Protein AF-A0AAE4U1C6-F1 (afdb_monomer_lite)

Sequence (103 aa):
MTTKTTTLTVAEIERAIVAALTETDPEASTMTKFLPIRRELERRPDVAYAAPVTALLSLWGRGEVEIVMVRGSAYVKLADTFDHTPDHPAAVARGEHRRLMAI

Secondary structure (DSSP, 8-state):
------PPPHHHHHHHHHHHHHHH-TT--SPEEHHHHHHHHHTSTTS-TTHHHHHHHHHHHTTSEEEEEETTEEEEEEPPGGGG-TT-HHHHHHT----SPP-

Structure (mmCIF, N/CA/C/O backbone):
data_AF-A0AAE4U1C6-F1
#
_entry.id   AF-A0AAE4U1C6-F1
#
loop_
_atom_site.group_PDB
_atom_site.id
_atom_site.type_symbol
_atom_site.label_atom_id
_atom_site.label_alt_id
_atom_site.label_comp_id
_atom_site.label_asym_id
_atom_site.label_entity_id
_atom_site.label_seq_id
_atom_site.pdbx_PDB_ins_code
_atom_site.Cartn_x
_atom_site.Cartn_y
_atom_site.Cartn_z
_atom_site.occupancy
_atom_site.B_iso_or_equiv
_atom_site.auth_seq_id
_atom_site.auth_comp_id
_atom_site.auth_asym_id
_atom_site.auth_atom_id
_atom_site.pdbx_PDB_model_num
ATOM 1 N N . MET A 1 1 ? -16.046 21.599 23.582 1.00 37.34 1 MET A N 1
ATOM 2 C CA . MET A 1 1 ? -16.059 21.238 22.149 1.00 37.34 1 MET A CA 1
ATOM 3 C C . MET A 1 1 ? -15.404 19.876 22.014 1.00 37.34 1 MET A C 1
ATOM 5 O O . MET A 1 1 ? -14.234 19.755 22.341 1.00 37.34 1 MET A O 1
ATOM 9 N N . THR A 1 2 ? -16.154 18.843 21.642 1.00 44.84 2 THR A N 1
ATOM 10 C CA . THR A 1 2 ? -15.613 17.506 21.376 1.00 44.84 2 THR A CA 1
ATOM 11 C C . THR A 1 2 ? -15.167 17.459 19.920 1.00 44.84 2 THR A C 1
ATOM 13 O O . THR A 1 2 ? -15.993 17.393 19.012 1.00 44.84 2 THR A O 1
ATOM 16 N N . THR A 1 3 ? -13.861 17.538 19.673 1.00 50.94 3 THR A N 1
ATOM 17 C CA . THR A 1 3 ? -13.297 17.205 18.363 1.00 50.94 3 THR A CA 1
ATOM 18 C C . THR A 1 3 ? -13.571 15.728 18.115 1.00 50.94 3 THR A C 1
ATOM 20 O O . THR A 1 3 ? -12.931 14.863 18.710 1.00 50.94 3 THR A O 1
ATOM 23 N N . LYS A 1 4 ? -14.578 15.424 17.291 1.00 54.56 4 LYS A N 1
ATOM 24 C CA . LYS A 1 4 ? -14.749 14.082 16.739 1.00 54.56 4 LYS A CA 1
ATOM 25 C C . LYS A 1 4 ? -13.543 13.824 15.845 1.00 54.56 4 LYS A C 1
ATOM 27 O O . LYS A 1 4 ? -13.462 14.377 14.754 1.00 54.56 4 LYS A O 1
ATOM 32 N N . THR A 1 5 ? -12.605 13.021 16.327 1.00 58.16 5 THR A N 1
ATOM 33 C CA . THR A 1 5 ? -11.571 12.425 15.485 1.00 58.16 5 THR A CA 1
ATOM 34 C C . THR A 1 5 ? -12.282 11.465 14.538 1.00 58.16 5 THR A C 1
ATOM 36 O O . THR A 1 5 ? -12.648 10.357 14.927 1.00 58.16 5 THR A O 1
ATOM 39 N N . THR A 1 6 ? -12.597 11.926 13.330 1.00 67.94 6 THR A N 1
ATOM 40 C CA . THR A 1 6 ? -13.151 11.064 12.286 1.00 67.94 6 THR A CA 1
ATOM 41 C C . THR A 1 6 ? -12.035 10.134 11.838 1.00 67.94 6 THR A C 1
ATOM 43 O O . THR A 1 6 ? -11.025 10.601 11.329 1.00 67.94 6 THR A O 1
ATOM 46 N N . THR A 1 7 ? -12.188 8.834 12.078 1.00 79.12 7 THR A N 1
ATOM 47 C CA . THR A 1 7 ? -11.254 7.818 11.585 1.00 79.12 7 THR A CA 1
ATOM 48 C C . THR A 1 7 ? -11.190 7.885 10.063 1.00 79.12 7 THR A C 1
ATOM 50 O O . THR A 1 7 ? -12.240 7.905 9.417 1.00 79.12 7 THR A O 1
ATOM 53 N N . LEU A 1 8 ? -9.981 7.894 9.498 1.00 82.81 8 LEU A N 1
ATOM 54 C CA . LEU A 1 8 ? -9.803 7.845 8.050 1.00 82.81 8 LEU A CA 1
ATOM 55 C C . LEU A 1 8 ? -10.414 6.559 7.500 1.00 82.81 8 LEU A C 1
ATOM 57 O O . LEU A 1 8 ? -10.202 5.454 8.012 1.00 82.81 8 LEU A O 1
ATOM 61 N N . THR A 1 9 ? -11.175 6.713 6.429 1.00 87.25 9 THR A N 1
ATOM 62 C CA . THR A 1 9 ? -11.723 5.596 5.670 1.00 87.25 9 THR A CA 1
ATOM 63 C C . THR A 1 9 ? -10.604 4.852 4.945 1.00 87.25 9 THR A C 1
ATOM 65 O O . THR A 1 9 ? -9.561 5.418 4.609 1.00 87.25 9 THR A O 1
ATOM 68 N N . VAL A 1 10 ? -10.836 3.575 4.632 1.00 86.00 10 VAL A N 1
ATOM 69 C CA . VAL A 1 10 ? -9.888 2.772 3.842 1.00 86.00 10 VAL A CA 1
ATOM 70 C C . VAL A 1 10 ? -9.546 3.469 2.520 1.00 86.00 10 VAL A C 1
ATOM 72 O O . VAL A 1 10 ? -8.376 3.546 2.175 1.00 86.00 10 VAL A O 1
ATOM 75 N N . ALA A 1 11 ? -10.523 4.080 1.844 1.00 88.38 11 ALA A N 1
ATOM 76 C CA . ALA A 1 11 ? -10.314 4.804 0.587 1.00 88.38 11 ALA A CA 1
ATOM 77 C C . ALA A 1 11 ? -9.428 6.061 0.727 1.00 88.38 11 ALA A C 1
ATOM 79 O O . ALA A 1 11 ? -8.754 6.469 -0.218 1.00 88.38 11 ALA A O 1
ATOM 80 N N . GLU A 1 12 ? -9.424 6.724 1.884 1.00 92.62 12 GLU A N 1
ATOM 81 C CA . GLU A 1 12 ? -8.506 7.844 2.142 1.00 92.62 12 GLU A CA 1
ATOM 82 C C . GLU A 1 12 ? -7.084 7.354 2.410 1.00 92.62 12 GLU A C 1
ATOM 84 O O . GLU A 1 12 ? -6.120 7.971 1.956 1.00 92.62 12 GLU A O 1
ATOM 89 N N . ILE A 1 13 ? -6.954 6.215 3.090 1.00 94.69 13 ILE A N 1
ATOM 90 C CA . ILE A 1 13 ? -5.664 5.568 3.332 1.00 94.69 13 ILE A CA 1
ATOM 91 C C . ILE A 1 13 ? -5.080 5.039 2.015 1.00 94.69 13 ILE A C 1
ATOM 93 O O . ILE A 1 13 ? -3.901 5.256 1.754 1.00 94.69 13 ILE A O 1
ATOM 97 N N . GLU A 1 14 ? -5.893 4.421 1.155 1.00 94.19 14 GLU A N 1
ATOM 98 C CA . GLU A 1 14 ? -5.497 4.001 -0.197 1.00 94.19 14 GLU A CA 1
ATOM 99 C C . GLU A 1 14 ? -4.958 5.185 -1.013 1.00 94.19 14 GLU A C 1
ATOM 101 O O . GLU A 1 14 ? -3.844 5.116 -1.531 1.00 94.19 14 GLU A O 1
ATOM 106 N N . ARG A 1 15 ? -5.687 6.312 -1.048 1.00 92.81 15 ARG A N 1
ATOM 107 C CA . ARG A 1 15 ? -5.229 7.540 -1.726 1.00 92.81 15 ARG A CA 1
ATOM 108 C C . ARG A 1 15 ? -3.902 8.056 -1.174 1.00 92.81 15 ARG A C 1
ATOM 110 O O . ARG A 1 15 ? -3.049 8.483 -1.946 1.00 92.81 15 ARG A O 1
ATOM 117 N N . ALA A 1 16 ? -3.713 8.003 0.142 1.00 94.12 16 ALA A N 1
ATOM 118 C CA . ALA A 1 16 ? -2.461 8.417 0.765 1.00 94.12 16 ALA A CA 1
ATOM 119 C C . ALA A 1 16 ? -1.289 7.479 0.417 1.00 94.12 16 ALA A C 1
ATOM 121 O O . ALA A 1 16 ? -0.168 7.954 0.251 1.00 94.12 16 ALA A O 1
ATOM 122 N N . ILE A 1 17 ? -1.534 6.170 0.274 1.00 93.81 17 ILE A N 1
ATOM 123 C CA . ILE A 1 17 ? -0.522 5.207 -0.188 1.00 93.81 17 ILE A CA 1
ATOM 124 C C . ILE A 1 17 ? -0.124 5.509 -1.634 1.00 93.81 17 ILE A C 1
ATOM 126 O O . ILE A 1 17 ? 1.067 5.598 -1.918 1.00 93.81 17 ILE A O 1
ATOM 130 N N . VAL A 1 18 ? -1.102 5.695 -2.526 1.00 92.31 18 VAL A N 1
ATOM 131 C CA . VAL A 1 18 ? -0.845 6.012 -3.941 1.00 92.31 18 VAL A CA 1
ATOM 132 C C . VAL A 1 18 ? -0.035 7.300 -4.063 1.00 92.31 18 VAL A C 1
ATOM 134 O O . VAL A 1 18 ? 1.006 7.290 -4.710 1.00 92.31 18 VAL A O 1
ATOM 137 N N . ALA A 1 19 ? -0.441 8.368 -3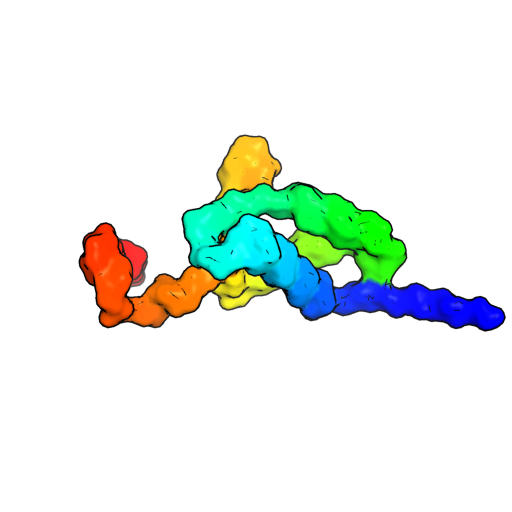.368 1.00 91.75 19 ALA A N 1
ATOM 138 C CA . ALA A 1 19 ? 0.296 9.631 -3.361 1.00 91.75 19 ALA A CA 1
ATOM 139 C C . ALA A 1 19 ? 1.747 9.456 -2.883 1.00 91.75 19 ALA A C 1
ATOM 141 O O . ALA A 1 19 ? 2.668 9.926 -3.542 1.00 91.75 19 ALA A O 1
ATOM 142 N N . ALA A 1 20 ? 1.968 8.716 -1.790 1.00 9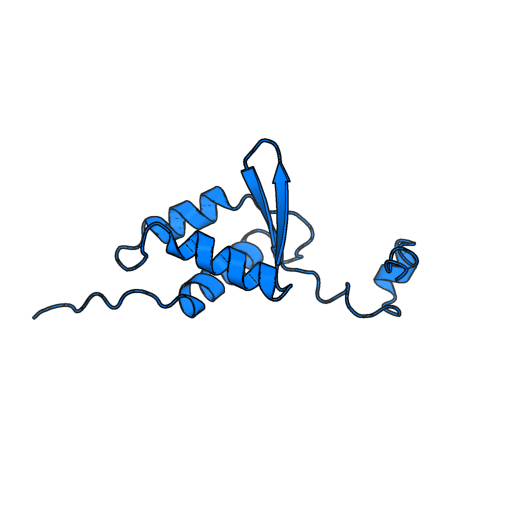2.31 20 ALA A N 1
ATOM 143 C CA . ALA A 1 20 ? 3.313 8.469 -1.272 1.00 92.31 20 ALA A CA 1
ATOM 144 C C . ALA A 1 20 ? 4.199 7.681 -2.255 1.00 92.31 20 ALA A C 1
ATOM 146 O O . ALA A 1 20 ? 5.401 7.938 -2.347 1.00 92.31 20 ALA A O 1
ATOM 147 N N . LEU A 1 21 ? 3.622 6.726 -2.993 1.00 89.00 21 LEU A N 1
ATOM 148 C CA . LEU A 1 21 ? 4.339 5.995 -4.039 1.00 89.00 21 LEU A CA 1
ATOM 149 C C . LEU A 1 21 ? 4.678 6.911 -5.222 1.00 89.00 21 LEU A C 1
ATOM 151 O O . LEU A 1 21 ? 5.828 6.918 -5.647 1.00 89.00 21 LEU A O 1
ATOM 155 N N . THR A 1 22 ? 3.728 7.728 -5.691 1.00 87.00 22 THR A N 1
ATOM 156 C CA . THR A 1 22 ? 3.955 8.700 -6.775 1.00 87.00 22 THR A CA 1
ATOM 157 C C . THR A 1 22 ? 5.007 9.748 -6.410 1.00 87.00 22 THR A C 1
ATOM 159 O O . THR A 1 22 ? 5.812 10.126 -7.251 1.00 87.00 22 THR A O 1
ATOM 162 N N . GLU A 1 23 ? 5.030 10.226 -5.165 1.00 86.38 23 GLU A N 1
ATOM 163 C CA . GLU A 1 23 ? 6.042 11.184 -4.701 1.00 86.38 23 GLU A CA 1
ATOM 164 C C . GLU A 1 23 ? 7.439 10.559 -4.606 1.00 86.38 23 GLU A C 1
ATOM 166 O O . GLU A 1 23 ? 8.435 11.228 -4.879 1.00 86.38 23 GLU A O 1
ATOM 171 N N . THR A 1 24 ? 7.519 9.284 -4.211 1.00 84.06 24 THR A N 1
ATOM 172 C CA . THR A 1 24 ? 8.801 8.576 -4.070 1.00 84.06 24 THR A CA 1
ATOM 173 C C . THR A 1 24 ? 9.380 8.183 -5.426 1.00 84.06 24 THR A C 1
ATOM 175 O O . THR A 1 24 ? 10.596 8.227 -5.608 1.00 84.06 24 THR A O 1
ATOM 178 N N . ASP A 1 25 ? 8.518 7.805 -6.366 1.00 75.31 25 ASP A N 1
ATOM 179 C CA . ASP A 1 25 ? 8.902 7.394 -7.708 1.00 75.31 25 ASP A CA 1
ATOM 180 C C . ASP A 1 25 ? 7.855 7.844 -8.743 1.00 75.31 25 ASP A C 1
ATOM 182 O O . ASP A 1 25 ? 6.937 7.088 -9.082 1.00 75.31 25 ASP A O 1
ATOM 186 N N . PRO A 1 26 ? 7.981 9.082 -9.256 1.00 71.00 26 PRO A N 1
ATOM 187 C CA . PRO A 1 26 ? 7.026 9.654 -10.205 1.00 71.00 26 PRO A CA 1
ATOM 188 C C . PRO A 1 26 ? 6.920 8.882 -11.521 1.00 71.00 26 PRO A C 1
ATOM 190 O O . PRO A 1 26 ? 5.896 8.967 -12.196 1.00 71.00 26 PRO A O 1
ATOM 193 N N . GLU A 1 27 ? 7.974 8.154 -11.897 1.00 68.88 27 GLU A N 1
ATOM 194 C CA . GLU A 1 27 ? 8.026 7.371 -13.133 1.00 68.88 27 GLU A CA 1
ATOM 195 C C . GLU A 1 27 ? 7.534 5.929 -12.942 1.00 68.88 27 GLU A C 1
ATOM 197 O O . GLU A 1 27 ? 7.451 5.196 -13.922 1.00 68.88 27 GLU A O 1
ATOM 202 N N . ALA A 1 28 ? 7.223 5.515 -11.705 1.00 69.50 28 ALA A N 1
ATOM 203 C CA . ALA A 1 28 ? 6.879 4.136 -11.334 1.00 69.50 28 ALA A CA 1
ATOM 204 C C . ALA A 1 28 ? 7.916 3.077 -11.786 1.00 69.50 28 ALA A C 1
ATOM 206 O O . ALA A 1 28 ? 7.621 1.883 -11.877 1.00 69.50 28 ALA A O 1
ATOM 207 N N . SER A 1 29 ? 9.157 3.508 -12.021 1.00 68.69 29 SER A N 1
ATOM 208 C CA . SER A 1 29 ? 10.258 2.704 -12.561 1.00 68.69 29 SER A CA 1
ATOM 209 C C . SER A 1 29 ? 10.877 1.737 -11.540 1.00 68.69 29 SER A C 1
ATOM 211 O O . SER A 1 29 ? 11.635 0.832 -11.899 1.00 68.69 29 SER A O 1
ATOM 213 N N . THR A 1 30 ? 10.608 1.929 -10.251 1.00 80.00 30 THR A N 1
ATOM 214 C CA . THR A 1 30 ? 11.291 1.289 -9.127 1.00 80.00 30 THR A CA 1
ATOM 215 C C . THR A 1 30 ? 10.325 0.885 -8.017 1.00 80.00 30 THR A C 1
ATOM 217 O O . THR A 1 30 ? 9.320 1.528 -7.727 1.00 80.00 30 THR A O 1
ATOM 220 N N . MET A 1 31 ? 10.639 -0.220 -7.336 1.00 83.44 31 MET A N 1
ATOM 221 C CA . MET A 1 31 ? 9.840 -0.648 -6.192 1.00 83.44 31 MET A CA 1
ATOM 222 C C . MET A 1 31 ? 10.247 0.090 -4.916 1.00 83.44 31 MET A C 1
ATOM 224 O O . MET A 1 31 ? 11.400 0.038 -4.481 1.00 83.44 31 MET A O 1
ATOM 228 N N . THR A 1 32 ? 9.267 0.690 -4.250 1.00 90.00 32 THR A N 1
ATOM 229 C CA . THR A 1 32 ? 9.428 1.424 -2.995 1.00 90.00 32 THR A CA 1
ATOM 230 C C . THR A 1 32 ? 9.149 0.523 -1.798 1.00 90.00 32 THR A C 1
ATOM 232 O O . THR A 1 32 ? 8.175 -0.224 -1.753 1.00 90.00 32 THR A O 1
ATOM 235 N N . LYS A 1 33 ? 9.990 0.582 -0.765 1.00 93.50 33 LYS A N 1
ATOM 236 C CA . LYS A 1 33 ? 9.737 -0.166 0.474 1.00 93.50 33 LYS A CA 1
ATOM 237 C C . LYS A 1 33 ? 8.472 0.374 1.151 1.00 93.50 33 LYS A C 1
ATOM 239 O O . LYS A 1 33 ? 8.389 1.567 1.416 1.00 93.50 33 LYS A O 1
ATOM 244 N N . PHE A 1 34 ? 7.528 -0.493 1.517 1.00 95.12 34 PHE A N 1
ATOM 245 C CA . PHE A 1 34 ? 6.249 -0.052 2.099 1.00 95.12 34 PHE A CA 1
ATOM 246 C C . PHE A 1 34 ? 6.339 0.361 3.574 1.00 95.12 34 PHE A C 1
ATOM 248 O O . PHE A 1 34 ? 5.550 1.169 4.053 1.00 95.12 34 PHE A O 1
ATOM 255 N N . LEU A 1 35 ? 7.297 -0.188 4.327 1.00 94.94 35 LEU A N 1
ATOM 256 C CA . LEU A 1 35 ? 7.389 0.036 5.775 1.00 94.94 35 LEU A CA 1
ATOM 257 C C . LEU A 1 35 ? 7.459 1.530 6.178 1.00 94.94 35 LEU A C 1
ATOM 259 O O . LEU A 1 35 ? 6.775 1.892 7.136 1.00 94.94 35 LEU A O 1
ATOM 263 N N . PRO A 1 36 ? 8.239 2.400 5.505 1.00 95.12 36 PRO A N 1
ATOM 264 C CA . PRO A 1 36 ? 8.202 3.843 5.748 1.00 95.12 36 PRO A CA 1
ATOM 265 C C . PRO A 1 36 ? 6.810 4.461 5.560 1.00 95.12 36 PRO A C 1
ATOM 267 O O . PRO A 1 36 ? 6.351 5.164 6.455 1.00 95.12 36 PRO A O 1
ATOM 270 N N . ILE A 1 37 ? 6.115 4.135 4.463 1.00 95.00 37 ILE A N 1
ATOM 271 C CA . ILE A 1 37 ? 4.758 4.629 4.162 1.00 95.00 37 ILE A CA 1
ATOM 272 C C . ILE A 1 37 ? 3.781 4.179 5.253 1.00 95.00 37 ILE A C 1
ATOM 274 O O . ILE A 1 37 ? 3.049 4.987 5.821 1.00 95.00 37 ILE A O 1
ATOM 278 N N . ARG A 1 38 ? 3.826 2.892 5.616 1.00 94.56 38 ARG A N 1
ATOM 279 C CA . ARG A 1 38 ? 3.016 2.323 6.698 1.00 94.56 38 ARG A CA 1
ATOM 280 C C . ARG A 1 38 ? 3.223 3.068 8.016 1.00 94.56 38 ARG A C 1
ATOM 282 O O . ARG A 1 38 ? 2.247 3.461 8.643 1.00 94.56 38 ARG A O 1
ATOM 289 N N . ARG A 1 39 ? 4.480 3.263 8.429 1.00 94.69 39 ARG A N 1
ATOM 290 C CA . ARG A 1 39 ? 4.808 3.951 9.688 1.00 94.69 39 ARG A CA 1
ATOM 291 C C . ARG A 1 39 ? 4.322 5.394 9.695 1.00 94.69 39 ARG A C 1
ATOM 293 O O . ARG A 1 39 ? 3.911 5.873 10.743 1.00 94.69 39 ARG A O 1
ATOM 300 N N . GLU A 1 40 ? 4.382 6.076 8.557 1.00 94.12 40 GLU A N 1
ATOM 301 C CA . GLU A 1 40 ? 3.883 7.445 8.450 1.00 94.12 40 GLU A CA 1
ATOM 302 C C . GLU A 1 40 ? 2.360 7.510 8.592 1.00 94.12 40 GLU A C 1
ATOM 304 O O . GLU A 1 40 ? 1.839 8.361 9.307 1.00 94.12 40 GLU A O 1
ATOM 309 N N . LEU A 1 41 ? 1.639 6.563 7.992 1.00 93.31 41 LEU A N 1
ATOM 310 C CA . LEU A 1 41 ? 0.188 6.468 8.144 1.00 93.31 41 LEU A CA 1
ATOM 311 C C . LEU A 1 41 ? -0.216 6.106 9.580 1.00 93.31 41 LEU A C 1
ATOM 313 O O . LEU A 1 41 ? -1.108 6.739 10.129 1.00 93.31 41 LEU A O 1
ATOM 317 N N . GLU A 1 42 ? 0.465 5.149 10.215 1.00 92.38 42 GLU A N 1
ATOM 318 C CA . GLU A 1 42 ? 0.196 4.724 11.602 1.00 92.38 42 GLU A CA 1
ATOM 319 C C . GLU A 1 42 ? 0.472 5.814 12.654 1.00 92.38 42 GLU A C 1
ATOM 321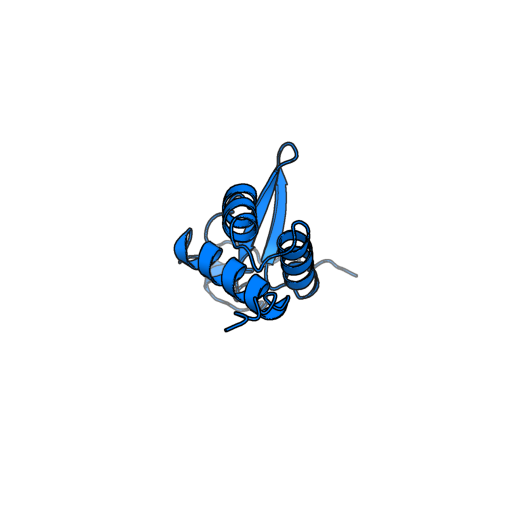 O O . GLU A 1 42 ? -0.033 5.721 13.771 1.00 92.38 42 GLU A O 1
ATOM 326 N N . ARG A 1 43 ? 1.269 6.845 12.334 1.00 92.00 43 ARG A N 1
ATOM 327 C CA . ARG A 1 43 ? 1.474 8.005 13.223 1.00 92.00 43 ARG A CA 1
ATOM 328 C C . ARG A 1 43 ? 0.255 8.914 13.297 1.00 92.00 43 ARG A C 1
ATOM 330 O O . ARG A 1 43 ? 0.160 9.714 14.230 1.00 92.00 43 ARG A O 1
ATOM 337 N N . ARG A 1 44 ? -0.643 8.840 12.314 1.00 90.25 44 ARG A N 1
ATOM 338 C CA . ARG A 1 44 ? -1.819 9.700 12.265 1.00 90.25 44 ARG A CA 1
ATOM 339 C C . ARG A 1 44 ? -2.845 9.202 13.293 1.00 90.25 44 ARG A C 1
ATOM 341 O O . ARG A 1 44 ? -3.177 8.017 13.291 1.00 90.25 44 ARG A O 1
ATOM 348 N N . PRO A 1 45 ? -3.348 10.072 14.188 1.00 87.06 45 PRO A N 1
ATOM 349 C CA . PRO A 1 45 ? -4.206 9.664 15.307 1.00 87.06 45 PRO A CA 1
ATOM 350 C C . PRO A 1 45 ? -5.569 9.097 14.870 1.00 87.06 45 PRO A C 1
ATOM 352 O O . PRO A 1 45 ? -6.282 8.499 15.672 1.00 87.06 45 PRO A O 1
ATOM 355 N N . ASP A 1 46 ? -5.93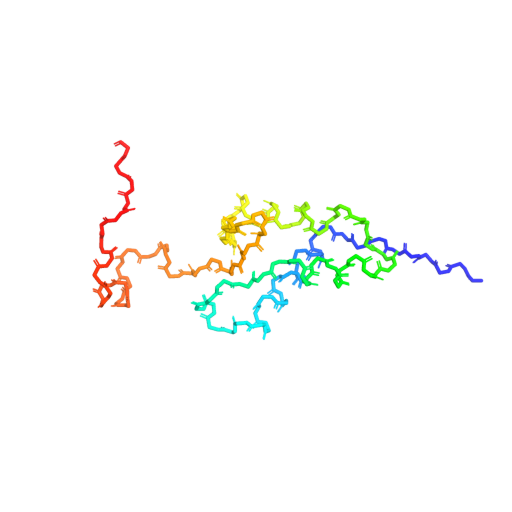5 9.298 13.609 1.00 89.75 46 ASP A N 1
ATOM 356 C CA . ASP A 1 46 ? -7.151 8.860 12.930 1.00 89.75 46 ASP A CA 1
ATOM 357 C C . ASP A 1 46 ? -6.964 7.583 12.086 1.00 89.75 46 ASP A C 1
ATOM 359 O O . ASP A 1 46 ? -7.913 7.146 11.432 1.00 89.75 46 ASP A O 1
ATOM 363 N N . VAL A 1 47 ? -5.785 6.947 12.119 1.00 89.31 47 VAL A N 1
ATOM 364 C CA . VAL A 1 47 ? -5.490 5.695 11.400 1.00 89.31 47 VAL A CA 1
ATOM 365 C C . VAL A 1 47 ? -5.311 4.541 12.382 1.00 89.31 47 VAL A C 1
ATOM 367 O O . VAL A 1 47 ? -4.430 4.544 13.238 1.00 89.31 47 VAL A O 1
ATOM 370 N N . ALA A 1 48 ? -6.121 3.492 12.234 1.00 88.94 48 ALA A N 1
ATOM 371 C CA . ALA A 1 48 ? -5.946 2.269 13.011 1.00 88.94 48 ALA A CA 1
ATOM 372 C C . ALA A 1 48 ? -4.685 1.497 12.572 1.00 88.94 48 ALA A C 1
ATOM 374 O O . ALA A 1 48 ? -4.389 1.406 11.382 1.00 88.94 48 ALA A O 1
ATOM 375 N N . TYR A 1 49 ? -4.000 0.851 13.522 1.00 82.25 49 TYR A N 1
ATOM 376 C CA . TYR A 1 49 ? -2.713 0.155 13.329 1.00 82.25 49 TYR A CA 1
ATOM 377 C C . TYR A 1 49 ? -2.669 -0.853 12.157 1.00 82.25 49 TYR A C 1
ATOM 379 O O . TYR A 1 49 ? -1.626 -1.058 11.549 1.00 82.25 49 TYR A O 1
ATOM 387 N N . ALA A 1 50 ? -3.790 -1.485 11.796 1.00 88.00 50 ALA A N 1
ATOM 388 C CA . ALA A 1 50 ? -3.847 -2.438 10.680 1.00 88.00 50 ALA A CA 1
ATOM 389 C C . ALA A 1 50 ? -4.360 -1.832 9.360 1.00 88.00 50 ALA A C 1
ATOM 391 O O . ALA A 1 50 ? -4.219 -2.449 8.303 1.00 88.00 50 ALA A O 1
ATOM 392 N N . ALA A 1 51 ? -4.945 -0.633 9.396 1.00 92.56 51 ALA A N 1
ATOM 393 C CA . ALA A 1 51 ? -5.647 -0.056 8.255 1.00 92.56 51 ALA A CA 1
ATOM 394 C C . ALA A 1 51 ? -4.749 0.194 7.024 1.00 92.56 51 ALA A C 1
ATOM 396 O O . ALA A 1 51 ? -5.210 -0.091 5.918 1.00 92.56 51 ALA A O 1
ATOM 397 N N . PRO A 1 52 ? -3.469 0.610 7.156 1.00 94.50 52 PRO A N 1
ATOM 398 C CA . PRO A 1 52 ? -2.573 0.743 6.003 1.00 94.50 52 PRO A CA 1
ATOM 399 C C . PRO A 1 52 ? -2.296 -0.575 5.280 1.00 94.50 52 PRO A C 1
ATOM 401 O O . PRO A 1 52 ? -2.188 -0.596 4.058 1.00 94.50 52 PRO A O 1
ATOM 404 N N . VAL A 1 53 ? -2.195 -1.686 6.018 1.00 94.38 53 VAL A N 1
ATOM 405 C CA . VAL A 1 53 ? -1.987 -3.010 5.413 1.00 94.38 53 VAL A CA 1
ATOM 406 C C . VAL A 1 53 ? -3.247 -3.450 4.676 1.00 94.38 53 VAL A C 1
ATOM 408 O O . VAL A 1 53 ? -3.151 -3.905 3.541 1.00 94.38 53 VAL A O 1
ATOM 411 N N . THR A 1 54 ? -4.423 -3.263 5.280 1.00 94.00 54 THR A N 1
ATOM 412 C CA . THR A 1 54 ? -5.703 -3.556 4.621 1.00 94.00 54 THR A CA 1
ATOM 413 C C . THR A 1 54 ? -5.869 -2.745 3.337 1.00 94.00 54 THR A C 1
ATOM 415 O O . THR A 1 54 ? -6.205 -3.315 2.307 1.00 94.00 54 THR A O 1
ATOM 418 N N . ALA A 1 55 ? -5.575 -1.442 3.370 1.00 94.62 55 ALA A N 1
ATOM 419 C CA . ALA A 1 55 ? -5.625 -0.574 2.194 1.00 94.62 55 ALA A CA 1
ATOM 420 C C . ALA A 1 55 ? -4.654 -1.029 1.089 1.00 94.62 55 ALA A C 1
ATOM 422 O O . ALA A 1 55 ? -5.038 -1.111 -0.076 1.00 94.62 55 ALA A O 1
ATOM 423 N N . LEU A 1 56 ? -3.418 -1.396 1.447 1.00 94.38 56 LEU A N 1
ATOM 424 C CA . LEU A 1 56 ? -2.448 -1.922 0.485 1.00 94.38 56 LEU A CA 1
ATOM 425 C C . LEU A 1 56 ? -2.934 -3.224 -0.176 1.00 94.38 56 LEU A C 1
ATOM 427 O O . LEU A 1 56 ? -2.812 -3.381 -1.388 1.00 94.38 56 LEU A O 1
ATOM 431 N N . LEU A 1 57 ? -3.490 -4.153 0.606 1.00 91.81 57 LEU A N 1
ATOM 432 C CA . LEU A 1 57 ? -4.017 -5.415 0.078 1.00 91.81 57 LEU A CA 1
ATOM 433 C C . LEU A 1 57 ? -5.244 -5.200 -0.815 1.00 91.81 57 LEU A C 1
ATOM 435 O O . LEU A 1 57 ? -5.397 -5.909 -1.806 1.00 91.81 57 LEU A O 1
ATOM 439 N N . SER A 1 58 ? -6.085 -4.213 -0.501 1.00 91.00 58 SER A N 1
ATOM 440 C CA . SER A 1 58 ? -7.204 -3.815 -1.357 1.00 91.00 58 SER A CA 1
ATOM 441 C C . SER A 1 58 ? -6.732 -3.273 -2.709 1.00 91.00 58 SER A C 1
ATOM 443 O O . SER A 1 58 ? -7.258 -3.696 -3.736 1.00 91.00 58 SER A O 1
ATOM 445 N N . LEU A 1 59 ? -5.717 -2.398 -2.729 1.00 90.44 59 LEU A N 1
ATOM 446 C CA . LEU A 1 59 ? -5.103 -1.900 -3.970 1.00 90.44 59 LEU A CA 1
ATOM 447 C C . LEU A 1 59 ? -4.513 -3.044 -4.803 1.00 90.44 59 LEU A C 1
ATOM 449 O O . LEU A 1 59 ? -4.722 -3.111 -6.013 1.00 90.44 59 LEU A O 1
ATOM 453 N N . TRP A 1 60 ? -3.818 -3.978 -4.151 1.00 87.81 60 TRP A N 1
ATOM 454 C CA . TRP A 1 60 ? -3.232 -5.138 -4.822 1.00 87.81 60 TRP A CA 1
ATOM 455 C C . TRP A 1 60 ? -4.298 -6.076 -5.393 1.00 87.81 60 TRP A C 1
ATOM 457 O O . TRP A 1 60 ? -4.187 -6.511 -6.535 1.00 87.81 60 TRP A O 1
ATOM 467 N N . GLY A 1 61 ? -5.374 -6.329 -4.643 1.00 83.81 61 GLY A N 1
ATOM 468 C CA . GLY A 1 61 ? -6.505 -7.130 -5.114 1.00 83.81 61 GLY A CA 1
ATOM 469 C C . GLY A 1 61 ? -7.217 -6.533 -6.333 1.00 83.81 61 GLY A C 1
ATOM 470 O O . GLY A 1 61 ? -7.838 -7.275 -7.090 1.00 83.81 61 GLY A O 1
ATOM 471 N N . ARG A 1 62 ? -7.105 -5.214 -6.545 1.00 88.38 62 ARG A N 1
ATOM 472 C CA . ARG A 1 62 ? -7.614 -4.508 -7.734 1.00 88.38 62 ARG A CA 1
ATOM 473 C C . ARG A 1 62 ? -6.574 -4.345 -8.848 1.00 88.38 62 ARG A C 1
ATOM 475 O O . ARG A 1 62 ? -6.909 -3.802 -9.893 1.00 88.38 62 ARG A O 1
ATOM 482 N N . GLY A 1 63 ? -5.343 -4.814 -8.642 1.00 84.38 63 GLY A N 1
ATOM 483 C CA . GLY A 1 63 ? -4.255 -4.690 -9.612 1.00 84.38 63 GLY A CA 1
ATOM 484 C C . GLY A 1 63 ? -3.696 -3.272 -9.758 1.00 84.38 63 GLY A C 1
ATOM 485 O O . GLY A 1 63 ? -2.996 -3.008 -10.723 1.00 84.38 63 GLY A O 1
ATOM 486 N N . GLU A 1 64 ? -3.979 -2.358 -8.825 1.00 88.56 64 GLU A N 1
ATOM 487 C CA . GLU A 1 64 ? -3.483 -0.970 -8.882 1.00 88.56 64 GLU A CA 1
ATOM 488 C C . GLU A 1 64 ? -2.025 -0.841 -8.414 1.00 88.56 64 GLU A C 1
ATOM 490 O O . GLU A 1 64 ? -1.349 0.151 -8.689 1.00 88.56 64 GLU A O 1
ATOM 495 N N . VAL A 1 65 ? -1.532 -1.841 -7.682 1.00 87.94 65 VAL A N 1
ATOM 496 C CA . VAL A 1 65 ? -0.156 -1.903 -7.187 1.00 87.94 65 VAL A CA 1
ATOM 497 C C . VAL A 1 65 ? 0.411 -3.298 -7.365 1.00 87.94 65 VAL A C 1
ATOM 499 O O . VAL A 1 65 ? -0.294 -4.299 -7.231 1.00 87.94 65 VAL A O 1
ATOM 502 N N . GLU A 1 66 ? 1.717 -3.366 -7.573 1.00 86.75 66 GLU A N 1
ATOM 503 C CA . GLU A 1 66 ? 2.477 -4.607 -7.522 1.00 86.75 66 GLU A CA 1
ATOM 504 C C . GLU A 1 66 ? 3.199 -4.716 -6.181 1.00 86.75 66 GLU A C 1
ATOM 506 O O . GLU A 1 66 ? 3.780 -3.740 -5.704 1.00 86.75 66 GLU A O 1
ATOM 511 N N . ILE A 1 67 ? 3.196 -5.910 -5.581 1.00 88.94 67 ILE A N 1
ATOM 512 C CA . ILE A 1 67 ? 3.860 -6.179 -4.301 1.00 88.94 67 ILE A CA 1
ATOM 513 C C . ILE A 1 67 ? 4.843 -7.335 -4.466 1.00 88.94 67 ILE A C 1
ATOM 515 O O . ILE A 1 67 ? 4.468 -8.432 -4.876 1.00 88.94 67 ILE A O 1
ATOM 519 N N . VAL A 1 68 ? 6.092 -7.118 -4.062 1.00 86.00 68 VAL A N 1
ATOM 520 C CA . VAL A 1 68 ? 7.129 -8.152 -3.979 1.00 86.00 68 VAL A CA 1
ATOM 521 C C . VAL A 1 68 ? 7.674 -8.212 -2.558 1.00 86.00 68 VAL A C 1
ATOM 523 O O . VAL A 1 68 ? 7.966 -7.196 -1.926 1.00 86.00 68 VAL A O 1
ATOM 526 N N . MET A 1 69 ? 7.844 -9.429 -2.047 1.00 87.88 69 MET A N 1
ATOM 527 C CA . MET A 1 69 ? 8.442 -9.670 -0.738 1.00 87.88 69 MET A CA 1
ATOM 528 C C . MET A 1 69 ? 9.937 -9.954 -0.885 1.00 87.88 69 MET A C 1
ATOM 530 O O . MET A 1 69 ? 10.331 -10.970 -1.452 1.00 87.88 69 MET A O 1
ATOM 534 N N . VAL A 1 70 ? 10.785 -9.095 -0.316 1.00 83.44 70 VAL A N 1
ATOM 535 C CA . VAL A 1 70 ? 12.245 -9.275 -0.300 1.00 83.44 70 VAL A CA 1
ATOM 536 C C . VAL A 1 70 ? 12.727 -9.316 1.142 1.00 83.44 70 VAL A C 1
ATOM 538 O O . VAL A 1 70 ? 12.585 -8.341 1.881 1.00 83.44 70 VAL A O 1
ATOM 541 N N . ARG A 1 71 ? 13.299 -10.454 1.563 1.00 88.12 71 ARG A N 1
ATOM 542 C CA . ARG A 1 71 ? 13.826 -10.668 2.929 1.00 88.12 71 ARG A CA 1
ATOM 543 C C . ARG A 1 71 ? 12.834 -10.242 4.030 1.00 88.12 71 ARG A C 1
ATOM 545 O O . ARG A 1 71 ? 13.200 -9.558 4.981 1.00 88.12 71 ARG A O 1
ATOM 552 N N . GLY A 1 72 ? 11.557 -10.595 3.865 1.00 83.44 72 GLY A N 1
ATOM 553 C CA . GLY A 1 72 ? 10.488 -10.264 4.818 1.00 83.44 72 GLY A CA 1
ATOM 554 C C . GLY A 1 72 ? 10.004 -8.808 4.785 1.00 83.44 72 GLY A C 1
ATOM 555 O O . GLY A 1 72 ? 9.169 -8.430 5.599 1.00 83.44 72 GLY A O 1
ATOM 556 N N . SER A 1 73 ? 10.496 -7.982 3.858 1.00 84.56 73 SER A N 1
ATOM 557 C CA . SER A 1 73 ? 9.998 -6.623 3.624 1.00 84.56 73 SER A CA 1
ATOM 558 C C . SER A 1 73 ? 9.147 -6.566 2.358 1.00 84.56 73 SER A C 1
ATOM 560 O O . SER A 1 73 ? 9.554 -7.093 1.327 1.00 84.56 73 SER A O 1
ATOM 562 N N . ALA A 1 74 ? 8.000 -5.889 2.433 1.00 89.50 74 ALA A N 1
ATOM 563 C CA . ALA A 1 74 ? 7.176 -5.587 1.268 1.00 89.50 74 ALA A CA 1
ATOM 564 C C . ALA A 1 74 ? 7.756 -4.398 0.490 1.00 89.50 74 ALA A C 1
ATOM 566 O O . ALA A 1 74 ? 8.004 -3.328 1.064 1.00 89.50 74 ALA A O 1
ATOM 567 N N . TYR A 1 75 ? 7.954 -4.609 -0.804 1.00 89.31 75 TYR A N 1
ATOM 568 C CA . TYR A 1 75 ? 8.312 -3.611 -1.801 1.00 89.31 75 TYR A CA 1
ATOM 569 C C . TYR A 1 75 ? 7.134 -3.458 -2.753 1.00 89.31 75 TYR A C 1
ATOM 571 O O . TYR A 1 75 ? 6.552 -4.456 -3.172 1.00 89.31 75 TYR A O 1
ATOM 579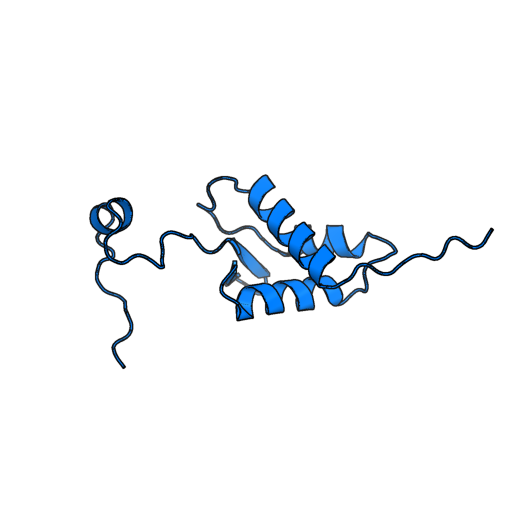 N N . VAL A 1 76 ? 6.757 -2.218 -3.032 1.00 90.88 76 VAL A N 1
ATOM 580 C CA . VAL A 1 76 ? 5.513 -1.857 -3.702 1.00 90.88 76 VAL A CA 1
ATOM 581 C C . VAL A 1 76 ? 5.811 -0.809 -4.761 1.00 90.88 76 VAL A C 1
ATOM 583 O O . VAL A 1 76 ? 6.561 0.129 -4.497 1.00 90.88 76 VAL A O 1
ATOM 586 N N . LYS A 1 77 ? 5.216 -0.949 -5.939 1.00 88.44 77 LYS A N 1
ATOM 587 C CA . LYS A 1 77 ? 5.128 0.124 -6.935 1.00 88.44 77 LYS A CA 1
ATOM 588 C C . LYS A 1 77 ? 3.692 0.234 -7.428 1.00 88.44 77 LYS A C 1
ATOM 590 O O . LYS A 1 77 ? 2.911 -0.705 -7.255 1.00 88.44 77 LYS A O 1
ATOM 595 N N . LEU A 1 78 ? 3.349 1.375 -8.015 1.00 87.25 78 LEU A N 1
ATOM 596 C CA . LEU A 1 78 ? 2.114 1.479 -8.787 1.00 87.25 78 LEU A CA 1
ATOM 597 C C . LEU A 1 78 ? 2.211 0.515 -9.970 1.00 87.25 78 LEU A C 1
ATOM 599 O O . LEU A 1 78 ? 3.292 0.352 -10.540 1.00 87.25 78 LEU A O 1
ATOM 603 N N . ALA A 1 79 ? 1.110 -0.160 -10.284 1.00 81.31 79 ALA A N 1
ATOM 604 C CA . ALA A 1 79 ? 1.056 -0.957 -11.496 1.00 81.31 79 ALA A CA 1
ATOM 605 C C . ALA A 1 79 ? 1.211 -0.009 -12.689 1.00 81.31 79 ALA A C 1
ATOM 607 O O . ALA A 1 79 ? 0.554 1.035 -12.754 1.00 81.31 79 ALA A O 1
ATOM 608 N N . ASP A 1 80 ? 2.101 -0.354 -13.614 1.00 67.31 80 ASP A N 1
ATOM 609 C CA . ASP A 1 80 ? 2.239 0.416 -14.836 1.00 67.31 80 ASP A CA 1
ATOM 610 C C . ASP A 1 80 ? 0.932 0.286 -15.622 1.00 67.31 80 ASP A C 1
ATOM 612 O O . ASP A 1 80 ? 0.534 -0.808 -16.023 1.00 67.31 80 ASP A O 1
ATOM 616 N N . THR A 1 81 ? 0.284 1.409 -15.935 1.00 51.16 81 THR A N 1
ATOM 617 C CA . THR A 1 81 ? -0.849 1.431 -16.882 1.00 51.16 81 THR A CA 1
ATOM 618 C C . THR A 1 81 ? -0.484 0.806 -18.246 1.00 51.16 81 THR A C 1
ATOM 620 O O . THR A 1 81 ? -1.360 0.525 -19.061 1.00 51.16 81 THR A O 1
ATOM 623 N N . PHE A 1 82 ? 0.813 0.591 -18.505 1.00 43.94 82 PHE A N 1
ATOM 624 C CA . PHE A 1 82 ? 1.385 0.032 -19.726 1.00 43.94 82 PHE A CA 1
ATOM 625 C C . PHE A 1 82 ? 1.260 -1.492 -19.858 1.00 43.94 82 PHE A C 1
ATOM 627 O O . PHE A 1 82 ? 1.217 -1.973 -20.991 1.00 43.94 82 PHE A O 1
ATOM 634 N N . ASP A 1 83 ? 1.124 -2.245 -18.762 1.00 46.31 83 ASP A N 1
ATOM 635 C CA . ASP A 1 83 ? 1.078 -3.720 -18.806 1.00 46.31 83 ASP A CA 1
ATOM 636 C C . ASP A 1 83 ? -0.255 -4.283 -19.330 1.00 46.31 83 ASP A C 1
ATOM 638 O O . ASP A 1 83 ? -0.402 -5.486 -19.560 1.00 46.31 83 ASP A O 1
ATOM 642 N N . HIS A 1 84 ? -1.240 -3.416 -19.576 1.00 45.31 84 HIS A N 1
ATOM 643 C CA . HIS A 1 84 ? -2.568 -3.811 -20.046 1.00 45.31 84 HIS A CA 1
ATOM 644 C C . HIS A 1 84 ? -2.812 -3.595 -21.545 1.00 45.31 84 HIS A C 1
ATOM 646 O O . HIS A 1 84 ? -3.885 -3.961 -22.028 1.00 45.31 84 HIS A O 1
ATOM 652 N N . THR A 1 85 ? -1.843 -3.064 -22.306 1.00 38.84 85 THR A N 1
ATOM 653 C CA . THR A 1 85 ? -2.013 -2.860 -23.759 1.00 38.84 85 THR A CA 1
ATOM 654 C C . THR A 1 85 ? -0.942 -3.618 -24.552 1.00 38.84 85 THR A C 1
ATOM 656 O O . THR A 1 85 ? 0.187 -3.137 -24.653 1.00 38.84 85 THR A O 1
ATOM 659 N N . PRO A 1 86 ? -1.264 -4.786 -25.145 1.00 44.44 86 PRO A N 1
ATOM 660 C CA . PRO A 1 86 ? -0.284 -5.650 -25.815 1.00 44.44 86 PRO A CA 1
ATOM 661 C C . PRO A 1 86 ? 0.421 -5.028 -27.041 1.00 44.44 86 PRO A C 1
ATOM 663 O O . PRO A 1 86 ? 1.426 -5.575 -27.489 1.00 44.44 86 PRO A O 1
ATOM 666 N N . ASP A 1 87 ? -0.045 -3.876 -27.540 1.00 42.50 87 ASP A N 1
ATOM 667 C CA . ASP A 1 87 ? 0.497 -3.189 -28.725 1.00 42.50 87 ASP A CA 1
ATOM 668 C C . ASP A 1 87 ? 1.231 -1.867 -28.413 1.00 42.50 87 ASP A C 1
ATOM 670 O O . ASP A 1 87 ? 1.505 -1.070 -29.315 1.00 42.50 87 ASP A O 1
ATOM 674 N N . HIS A 1 88 ? 1.564 -1.584 -27.147 1.00 43.66 88 HIS A N 1
ATOM 675 C CA . HIS A 1 88 ? 2.256 -0.337 -26.809 1.00 43.66 88 HIS A CA 1
ATOM 676 C C . HIS A 1 88 ? 3.724 -0.340 -27.317 1.00 43.66 88 HIS A C 1
ATOM 678 O O . HIS A 1 88 ? 4.484 -1.255 -26.980 1.00 43.66 88 HIS A O 1
ATOM 684 N N . PRO A 1 89 ? 4.196 0.695 -28.053 1.00 44.53 89 PRO A N 1
ATOM 685 C CA . PRO A 1 89 ? 5.528 0.709 -28.682 1.00 44.53 89 PRO A CA 1
ATOM 686 C C . PRO A 1 89 ? 6.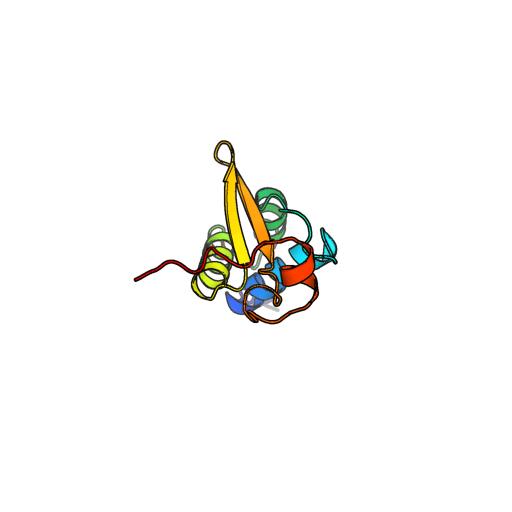699 0.506 -27.707 1.00 44.53 89 PRO A C 1
ATOM 688 O O . PRO A 1 89 ? 7.741 -0.028 -28.082 1.00 44.53 89 PRO A O 1
ATOM 691 N N . ALA A 1 90 ? 6.530 0.901 -26.440 1.00 40.59 90 ALA A N 1
ATOM 692 C CA . ALA A 1 90 ? 7.552 0.744 -25.403 1.00 40.59 90 ALA A CA 1
ATOM 693 C C . ALA A 1 90 ? 7.679 -0.694 -24.856 1.00 40.59 90 ALA A C 1
ATOM 695 O O . ALA A 1 90 ? 8.756 -1.048 -24.379 1.00 40.59 90 ALA A O 1
ATOM 696 N N . ALA A 1 91 ? 6.623 -1.515 -24.941 1.00 42.81 91 ALA A N 1
ATOM 697 C CA . ALA A 1 91 ? 6.665 -2.942 -24.598 1.00 42.81 91 ALA A CA 1
ATOM 698 C C . ALA A 1 91 ? 7.325 -3.752 -25.729 1.00 42.81 91 ALA A C 1
ATOM 700 O O . ALA A 1 91 ? 8.151 -4.636 -25.489 1.00 42.81 91 ALA A O 1
ATOM 701 N N . VAL A 1 92 ? 7.052 -3.355 -26.979 1.00 46.56 92 VAL A N 1
ATOM 702 C CA . VAL A 1 92 ? 7.699 -3.892 -28.187 1.00 46.56 92 VAL A CA 1
ATOM 703 C C . VAL A 1 92 ? 9.208 -3.619 -28.160 1.00 46.56 92 VAL A C 1
ATOM 705 O O . VAL A 1 92 ? 10.008 -4.521 -28.404 1.00 46.56 92 VAL A O 1
ATOM 708 N N . ALA A 1 93 ? 9.612 -2.396 -27.794 1.00 47.62 93 ALA A N 1
ATOM 709 C CA . ALA A 1 93 ? 11.017 -1.986 -27.740 1.00 47.62 93 ALA A CA 1
ATOM 710 C C . ALA A 1 93 ? 11.850 -2.728 -26.673 1.00 47.62 93 ALA A C 1
ATOM 712 O O . ALA A 1 93 ? 13.067 -2.837 -26.825 1.00 47.62 93 ALA A O 1
ATOM 713 N N . ARG A 1 94 ? 11.215 -3.256 -25.616 1.00 46.28 94 ARG A N 1
ATOM 714 C CA . ARG A 1 94 ? 11.875 -4.032 -24.545 1.00 46.28 94 ARG A CA 1
ATOM 715 C C . ARG A 1 94 ? 11.875 -5.547 -24.787 1.00 46.28 94 ARG A C 1
ATOM 717 O O . ARG A 1 94 ? 12.512 -6.279 -24.038 1.00 46.28 94 ARG A O 1
ATOM 724 N N . GLY A 1 95 ? 11.211 -6.027 -25.843 1.00 41.47 95 GLY A N 1
ATOM 725 C CA . GLY A 1 95 ? 11.177 -7.450 -26.202 1.00 41.47 95 GLY A CA 1
ATOM 726 C C . GLY A 1 95 ? 10.253 -8.317 -25.334 1.00 41.47 95 GLY A C 1
ATOM 727 O O . GLY A 1 95 ? 10.316 -9.543 -25.416 1.00 41.47 95 GLY A O 1
ATOM 728 N N . GLU A 1 96 ? 9.363 -7.719 -24.539 1.00 48.56 96 GLU A N 1
ATOM 729 C CA . GLU A 1 96 ? 8.503 -8.412 -23.561 1.00 48.56 96 GLU A CA 1
ATOM 730 C C . GLU A 1 96 ? 7.178 -8.928 -24.157 1.00 48.56 96 GLU A C 1
ATOM 732 O O . GLU A 1 96 ? 6.173 -9.080 -23.473 1.00 48.56 96 GLU A O 1
ATOM 737 N N . HIS A 1 97 ? 7.162 -9.284 -25.443 1.00 45.66 97 HIS A N 1
ATOM 738 C CA . HIS A 1 97 ? 5.941 -9.717 -26.138 1.00 45.66 97 HIS A CA 1
ATOM 739 C C . HIS A 1 97 ? 5.346 -11.060 -25.683 1.00 45.66 97 HIS A C 1
ATOM 741 O O . HIS A 1 97 ? 4.314 -11.474 -26.211 1.00 45.66 97 HIS A O 1
ATOM 747 N N . ARG A 1 98 ? 5.980 -11.816 -24.778 1.00 44.12 98 ARG A N 1
ATOM 748 C CA . ARG A 1 98 ? 5.561 -13.203 -24.514 1.00 44.12 98 ARG A CA 1
ATOM 749 C C . ARG A 1 98 ? 5.728 -13.645 -23.070 1.00 44.12 98 ARG A C 1
ATOM 751 O O . ARG A 1 98 ? 6.524 -14.541 -22.808 1.00 44.12 98 ARG A O 1
ATOM 758 N N . ARG A 1 99 ? 4.916 -13.103 -22.160 1.00 42.84 99 ARG A N 1
ATOM 759 C CA . ARG A 1 99 ? 4.457 -13.842 -20.965 1.00 42.84 99 ARG A CA 1
ATOM 760 C C . ARG A 1 99 ? 3.014 -13.495 -20.584 1.00 42.84 99 ARG A C 1
ATOM 762 O O . ARG A 1 99 ? 2.707 -13.302 -19.417 1.00 42.84 99 ARG A O 1
ATOM 769 N N . LEU A 1 100 ? 2.102 -13.487 -21.556 1.00 41.25 100 LEU A N 1
ATOM 770 C CA . LEU A 1 100 ? 0.716 -13.820 -21.229 1.00 41.25 100 LEU A CA 1
ATOM 771 C C . LEU A 1 100 ? 0.690 -15.320 -20.925 1.00 41.25 100 LEU A C 1
ATOM 773 O O . LEU A 1 100 ? 1.071 -16.131 -21.771 1.00 41.25 100 LEU A O 1
ATOM 777 N N . MET A 1 101 ? 0.336 -15.665 -19.686 1.00 32.56 101 MET A N 1
ATOM 778 C CA . MET A 1 101 ? 0.071 -17.040 -19.276 1.00 32.56 101 MET A CA 1
ATOM 779 C C . MET A 1 101 ? -0.892 -17.675 -20.280 1.00 32.56 101 MET A C 1
ATOM 781 O O . MET A 1 101 ? -2.017 -17.210 -20.449 1.00 32.56 101 MET A O 1
ATOM 785 N N . ALA A 1 102 ? -0.431 -18.736 -20.939 1.00 27.95 102 ALA A N 1
ATOM 786 C CA . ALA A 1 102 ? -1.325 -19.704 -21.544 1.00 27.95 102 ALA A CA 1
ATOM 787 C C . ALA A 1 102 ? -2.183 -20.304 -20.420 1.00 27.95 102 ALA A C 1
ATOM 789 O O . ALA A 1 102 ? -1.635 -20.792 -19.428 1.00 27.95 102 ALA A O 1
ATOM 790 N N . ILE A 1 103 ? -3.503 -20.209 -20.572 1.00 35.47 103 ILE A N 1
ATOM 791 C CA . ILE A 1 103 ? -4.473 -21.076 -19.895 1.00 35.47 103 ILE A CA 1
ATOM 792 C C . ILE A 1 103 ? -4.631 -22.317 -20.770 1.00 35.47 103 ILE A C 1
ATOM 794 O O . ILE A 1 103 ? -4.715 -22.131 -22.007 1.00 35.47 103 ILE A O 1
#

Foldseek 3Di:
DDDPLAADDLVNLLVQQQVVQCVVPVPLPDWAFCPVSLVVQCVDPNYDNCSNVVSVVVCVVVQQKDWDADPNTITITGRPPPVPDLPDVVCVVVVVNDDPDDD

Organism: NCBI:txid89053

Radius of gyration: 16.72 Å; chains: 1; bounding box: 30×42×51 Å

pLDDT: mean 75.78, std 20.6, range [27.95, 95.12]